Protein AF-A0A5J4LNG8-F1 (afdb_monomer_lite)

Organism: NCBI:txid285578

InterPro domains:
  IPR032716 Biotin-dependent acetyl-/propionyl-coenzyme A carboxylase epsilon subunit [PF13822] (30-86)

pLDDT: mean 73.75, std 14.07, range [43.5, 97.12]

Foldseek 3Di:
DDDDDDDDDDDPPPDPPPPPVVVVCVVVDDDDPDDDDDPVRVVVVVVVVVVVVPDDDDDDPCDPPPPDDCPDPQVPDDHDPDDCPVVD

Structure (mmCIF, N/CA/C/O backbone):
data_AF-A0A5J4LNG8-F1
#
_entry.id   AF-A0A5J4LNG8-F1
#
loop_
_atom_site.group_PDB
_atom_site.id
_atom_site.type_symbol
_atom_site.label_atom_id
_atom_site.label_alt_id
_atom_site.label_comp_id
_atom_site.label_asym_id
_atom_site.label_entity_id
_atom_site.label_seq_id
_atom_site.pdbx_PDB_ins_code
_atom_site.Cartn_x
_atom_site.Cartn_y
_atom_site.Cartn_z
_atom_site.occupancy
_atom_site.B_iso_or_equiv
_atom_site.auth_seq_id
_atom_site.auth_comp_id
_atom_site.auth_asym_id
_atom_site.auth_atom_id
_atom_site.pdbx_PDB_model_num
ATOM 1 N N . MET A 1 1 ? -39.478 51.819 -28.509 1.00 48.03 1 MET A N 1
ATOM 2 C CA . MET A 1 1 ? -38.917 50.790 -29.416 1.00 48.03 1 MET A CA 1
ATOM 3 C C . MET A 1 1 ? -37.559 51.316 -29.858 1.00 48.03 1 MET A C 1
ATOM 5 O O . MET A 1 1 ? -37.552 52.399 -30.409 1.00 48.03 1 MET A O 1
ATOM 9 N N . THR A 1 2 ? -36.387 50.750 -29.567 1.00 43.50 2 THR A N 1
ATOM 10 C CA . THR A 1 2 ? -36.007 49.375 -29.212 1.00 43.50 2 THR A CA 1
ATOM 11 C C . THR A 1 2 ? -34.594 49.413 -28.589 1.00 43.50 2 THR A C 1
ATOM 13 O O . THR A 1 2 ? -33.700 50.010 -29.170 1.00 43.50 2 THR A O 1
ATOM 16 N N . THR A 1 3 ? -34.473 48.814 -27.398 1.00 62.94 3 THR A N 1
ATOM 17 C CA . THR A 1 3 ? -33.380 47.999 -26.805 1.00 62.94 3 THR A CA 1
ATOM 18 C C . THR A 1 3 ? -31.902 48.469 -26.791 1.00 62.94 3 THR A C 1
ATOM 20 O O . THR A 1 3 ? -31.339 48.742 -27.846 1.00 62.94 3 THR A O 1
ATOM 23 N N . PRO A 1 4 ? -31.208 48.425 -25.624 1.00 64.81 4 PRO A N 1
ATOM 24 C CA . PRO A 1 4 ? -29.747 48.539 -25.536 1.00 64.81 4 PRO A CA 1
ATOM 25 C C . PRO A 1 4 ? -29.024 47.203 -25.812 1.00 64.81 4 PRO A C 1
ATOM 27 O O . PRO A 1 4 ? -29.508 46.126 -25.463 1.00 64.81 4 PRO A O 1
ATOM 30 N N . ALA A 1 5 ? -27.844 47.290 -26.433 1.00 61.28 5 ALA A N 1
ATOM 31 C CA . ALA A 1 5 ? -26.989 46.162 -26.797 1.00 61.28 5 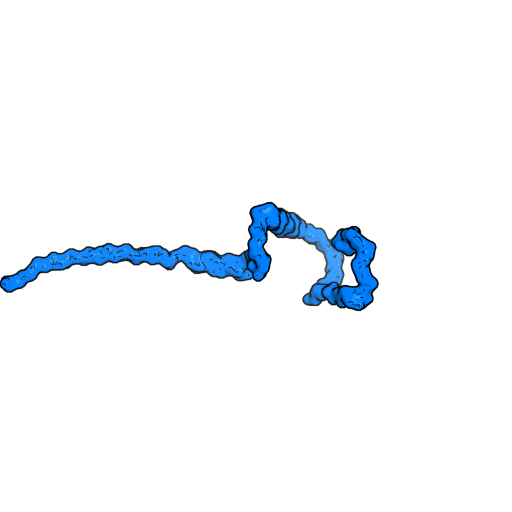ALA A CA 1
ATOM 32 C C . ALA A 1 5 ? -26.366 45.471 -25.566 1.00 61.28 5 ALA A C 1
ATOM 34 O O . ALA A 1 5 ? -25.820 46.116 -24.672 1.00 61.28 5 ALA A O 1
ATOM 35 N N . SER A 1 6 ? -26.465 44.142 -25.553 1.00 66.06 6 SER A N 1
ATOM 36 C CA . SER A 1 6 ? -25.986 43.233 -24.510 1.00 66.06 6 SER A CA 1
ATOM 37 C C . SER A 1 6 ? -24.486 42.952 -24.672 1.00 66.06 6 SER A C 1
ATOM 39 O O . SER A 1 6 ? -24.035 42.601 -25.762 1.00 66.06 6 SER A O 1
ATOM 41 N N . ALA A 1 7 ? -23.714 43.118 -23.595 1.00 68.88 7 ALA A N 1
ATOM 42 C CA . ALA A 1 7 ? -22.303 42.742 -23.530 1.00 68.88 7 ALA A CA 1
ATOM 43 C C . ALA A 1 7 ? -22.153 41.217 -23.342 1.00 68.88 7 ALA A C 1
ATOM 45 O O . ALA A 1 7 ? -22.936 40.625 -22.595 1.00 68.88 7 ALA A O 1
ATOM 46 N N . PRO A 1 8 ? -21.155 40.559 -23.960 1.00 67.69 8 PRO A N 1
ATOM 47 C CA . PRO A 1 8 ? -20.944 39.130 -23.771 1.00 67.69 8 PRO A CA 1
ATOM 48 C C . PRO A 1 8 ? -20.357 38.842 -22.383 1.00 67.69 8 PRO A C 1
ATOM 50 O O . PRO A 1 8 ? -19.288 39.333 -22.020 1.00 67.69 8 PRO A O 1
ATOM 53 N N . GLY A 1 9 ? -21.071 38.021 -21.611 1.00 58.09 9 GLY A N 1
ATOM 54 C CA . GLY A 1 9 ? -20.592 37.457 -20.356 1.00 58.09 9 GLY A CA 1
ATOM 55 C C . GLY A 1 9 ? -19.482 36.441 -20.612 1.00 58.09 9 GLY A C 1
ATOM 56 O O . GLY A 1 9 ? -19.662 35.478 -21.352 1.00 58.09 9 GLY A O 1
ATOM 57 N N . ILE A 1 10 ? -18.332 36.660 -19.985 1.00 63.16 10 ILE A N 1
ATOM 58 C CA . ILE A 1 10 ? -17.232 35.701 -19.942 1.00 63.16 10 ILE A CA 1
ATOM 59 C C . ILE A 1 10 ? -17.575 34.710 -18.825 1.00 63.16 10 ILE A C 1
ATOM 61 O O . ILE A 1 10 ? -17.496 35.053 -17.647 1.00 63.16 10 ILE A O 1
ATOM 65 N N . THR A 1 11 ? -18.003 33.496 -19.162 1.00 67.56 11 THR A N 1
ATOM 66 C CA . THR A 1 11 ? -18.074 32.413 -18.172 1.00 67.56 11 THR A CA 1
ATOM 67 C C . THR A 1 11 ? -16.669 31.846 -17.962 1.00 67.56 11 THR A C 1
ATOM 69 O O . THR A 1 11 ? -16.044 31.458 -18.952 1.00 67.56 11 THR A O 1
ATOM 72 N N . PRO A 1 12 ? -16.155 31.744 -16.725 1.00 60.50 12 PRO A N 1
ATOM 73 C CA . PRO A 1 12 ? -14.942 30.983 -16.470 1.00 60.50 12 PRO A CA 1
ATOM 74 C C . PRO A 1 12 ? -15.253 29.490 -16.647 1.00 60.50 12 PRO A C 1
ATOM 76 O O . PRO A 1 12 ? -15.978 28.896 -15.851 1.00 60.50 12 PRO A O 1
ATOM 79 N N . THR A 1 13 ? -14.722 28.867 -17.698 1.00 60.28 13 THR A N 1
ATOM 80 C CA . THR A 1 13 ? -14.639 27.405 -17.788 1.00 60.28 13 THR A CA 1
ATOM 81 C C . THR A 1 13 ? -13.665 26.932 -16.718 1.00 60.28 13 THR A C 1
ATOM 83 O O . THR A 1 13 ? -12.457 27.133 -16.842 1.00 60.28 13 THR A O 1
ATOM 86 N N . ALA A 1 14 ? -14.195 26.362 -15.637 1.00 59.75 14 ALA A N 1
ATOM 87 C CA . ALA A 1 14 ? -13.391 25.764 -14.586 1.00 59.75 14 ALA A CA 1
ATOM 88 C C . ALA A 1 14 ? -12.541 24.620 -15.162 1.00 59.75 14 ALA A C 1
ATOM 90 O O . ALA A 1 14 ? -13.047 23.668 -15.758 1.00 59.75 14 ALA A O 1
ATOM 91 N N . THR A 1 15 ? -11.236 24.774 -14.974 1.00 59.78 15 THR A N 1
ATOM 92 C CA . THR A 1 15 ? -10.147 23.821 -15.166 1.00 59.78 15 THR A CA 1
ATOM 93 C C . THR A 1 15 ? -10.567 22.370 -14.922 1.00 59.78 15 THR A C 1
ATOM 95 O O . THR A 1 15 ? -10.780 21.957 -13.786 1.00 59.78 15 THR A O 1
ATOM 98 N N . THR A 1 16 ? -10.626 21.579 -15.993 1.00 60.28 16 THR A N 1
ATOM 99 C CA . THR A 1 16 ? -10.642 20.109 -15.943 1.00 60.28 16 THR A CA 1
ATOM 100 C C . THR A 1 16 ? -9.378 19.623 -16.649 1.00 60.28 16 THR A C 1
ATOM 102 O O . THR A 1 16 ? -9.428 19.178 -17.786 1.00 60.28 16 THR A O 1
ATOM 105 N N . GLU A 1 17 ? -8.213 19.802 -16.027 1.00 56.91 17 GLU A N 1
ATOM 106 C CA . GLU A 1 17 ? -6.934 19.336 -16.601 1.00 56.91 17 GLU A CA 1
ATOM 107 C C . GLU A 1 17 ? -6.132 18.455 -15.625 1.00 56.91 17 GLU A C 1
ATOM 109 O O . GLU A 1 17 ? -5.174 17.792 -16.006 1.00 56.91 17 GLU A O 1
ATOM 114 N N . THR A 1 18 ? -6.563 18.347 -14.366 1.00 58.03 18 THR A N 1
ATOM 115 C CA . THR A 1 18 ? -5.825 17.631 -13.314 1.00 58.03 18 THR A CA 1
ATOM 116 C C . THR A 1 18 ? -6.213 16.160 -13.115 1.00 58.03 18 THR A C 1
ATOM 118 O O . THR A 1 18 ? -5.539 15.464 -12.357 1.00 58.03 18 THR A O 1
ATOM 121 N N . ASP A 1 19 ? -7.245 15.638 -13.786 1.00 59.31 19 ASP A N 1
ATOM 122 C CA . ASP A 1 19 ? -7.768 14.289 -13.485 1.00 59.31 19 ASP A CA 1
ATOM 123 C C . ASP A 1 19 ? -7.065 13.146 -14.255 1.00 59.31 19 ASP A C 1
ATOM 125 O O . ASP A 1 19 ? -6.992 11.999 -13.797 1.00 59.31 19 ASP A O 1
ATOM 129 N N . THR A 1 20 ? -6.451 13.451 -15.404 1.00 63.50 20 THR A N 1
ATOM 130 C CA . THR A 1 20 ? -5.804 12.436 -16.255 1.00 63.50 20 THR A CA 1
ATOM 131 C C . THR A 1 20 ? -4.510 11.901 -15.636 1.00 63.50 20 THR A C 1
ATOM 133 O O . THR A 1 20 ? -4.254 10.697 -15.667 1.00 63.50 20 THR A O 1
ATOM 136 N N . VAL A 1 21 ? -3.715 12.768 -14.997 1.00 61.00 21 VAL A N 1
ATOM 137 C CA . VAL A 1 21 ? -2.431 12.384 -14.374 1.00 61.00 21 VAL A CA 1
ATOM 138 C C . VAL A 1 21 ? -2.642 11.528 -13.116 1.00 61.00 21 VAL A C 1
ATOM 140 O O . VAL A 1 21 ? -1.890 10.590 -12.865 1.00 61.00 21 VAL A O 1
ATOM 143 N N . ASN A 1 22 ? -3.721 11.787 -12.369 1.00 62.09 22 ASN A N 1
ATOM 144 C CA . ASN A 1 22 ? -4.089 11.043 -11.160 1.00 62.09 22 ASN A CA 1
ATOM 145 C C . ASN A 1 22 ? -4.542 9.601 -11.473 1.00 62.09 22 ASN A C 1
ATOM 147 O O . ASN A 1 22 ? -4.336 8.670 -10.697 1.00 62.09 22 ASN A O 1
ATOM 151 N N . THR A 1 23 ? -5.131 9.378 -12.650 1.00 61.25 23 THR A N 1
ATOM 152 C CA . THR A 1 23 ? -5.632 8.055 -13.051 1.00 61.25 23 THR A CA 1
ATOM 153 C C . THR A 1 23 ? -4.523 7.124 -13.540 1.00 61.25 23 THR A C 1
ATOM 155 O O . THR A 1 23 ? -4.569 5.932 -13.245 1.00 61.25 23 THR A O 1
ATOM 158 N N . ALA A 1 24 ? -3.482 7.655 -14.187 1.00 58.84 24 ALA A N 1
ATOM 159 C CA . ALA A 1 24 ? -2.319 6.865 -14.597 1.00 58.84 24 ALA A CA 1
ATOM 160 C C . ALA A 1 24 ? -1.492 6.343 -13.403 1.00 58.84 24 ALA A C 1
ATOM 162 O O . ALA A 1 24 ? -0.880 5.285 -13.499 1.00 58.84 24 ALA A O 1
ATOM 163 N N . HIS A 1 25 ? -1.502 7.041 -12.260 1.00 57.22 25 HIS A N 1
ATOM 164 C CA . HIS A 1 25 ? -0.816 6.587 -11.042 1.00 57.22 25 HIS A CA 1
ATOM 165 C C . HIS A 1 25 ? -1.630 5.557 -10.237 1.00 57.22 25 HIS A C 1
ATOM 167 O O . HIS A 1 25 ? -1.067 4.807 -9.441 1.00 57.22 25 HIS A O 1
ATOM 173 N N . ARG A 1 26 ? -2.954 5.473 -10.458 1.00 54.78 26 ARG A N 1
ATOM 174 C CA . ARG A 1 26 ? -3.843 4.521 -9.764 1.00 54.78 26 ARG A CA 1
ATOM 175 C C . ARG A 1 26 ? -3.562 3.057 -10.095 1.00 54.78 26 ARG A C 1
ATOM 177 O O . ARG A 1 26 ? -3.963 2.194 -9.323 1.00 54.78 26 ARG A O 1
ATOM 184 N N . THR A 1 27 ? -2.906 2.765 -11.215 1.00 58.91 27 THR A N 1
ATOM 185 C CA . THR A 1 27 ? -2.574 1.382 -11.584 1.00 58.91 27 THR A CA 1
ATOM 186 C C . THR A 1 27 ? -1.339 0.840 -10.864 1.00 58.91 27 THR A C 1
ATOM 188 O O . THR A 1 27 ? -1.179 -0.373 -10.832 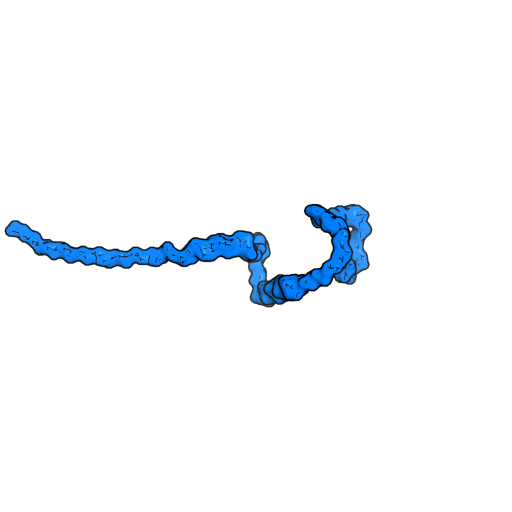1.00 58.91 27 THR A O 1
ATOM 191 N N . ASP A 1 28 ? -0.512 1.705 -10.262 1.00 69.19 28 ASP A N 1
ATOM 192 C CA . ASP A 1 28 ? 0.735 1.325 -9.568 1.00 69.19 28 ASP A CA 1
ATOM 193 C C . ASP A 1 28 ? 0.762 1.739 -8.080 1.00 69.19 28 ASP A C 1
ATOM 195 O O . ASP A 1 28 ? 1.770 1.567 -7.392 1.00 69.19 28 ASP A O 1
ATOM 199 N N . SER A 1 29 ? -0.338 2.289 -7.553 1.00 78.81 29 SER A N 1
ATOM 200 C CA . SER A 1 29 ? -0.430 2.721 -6.156 1.00 78.81 29 SER A CA 1
ATOM 201 C C . SER A 1 29 ? -0.946 1.621 -5.220 1.00 78.81 29 SER A C 1
ATOM 203 O O . SER A 1 29 ? -1.728 0.745 -5.593 1.00 78.81 29 SER A O 1
ATOM 205 N N . ILE A 1 30 ? -0.493 1.656 -3.962 1.00 85.44 30 ILE A N 1
ATOM 206 C CA . ILE A 1 30 ? -0.878 0.684 -2.930 1.00 85.44 30 ILE A CA 1
ATOM 207 C C . ILE A 1 30 ? -2.227 1.072 -2.325 1.00 85.44 30 ILE A C 1
ATOM 209 O O . ILE A 1 30 ? -2.429 2.219 -1.927 1.00 85.44 30 ILE A O 1
ATOM 213 N N . ARG A 1 31 ? -3.134 0.095 -2.200 1.00 89.38 31 ARG A N 1
ATOM 214 C CA . ARG A 1 31 ? -4.470 0.270 -1.620 1.00 89.38 31 ARG A CA 1
ATOM 215 C C . ARG A 1 31 ? -4.617 -0.455 -0.285 1.00 89.38 31 ARG A C 1
ATOM 217 O O . ARG A 1 31 ? -4.227 -1.611 -0.142 1.00 89.38 31 ARG A O 1
ATOM 224 N N . VAL A 1 32 ? -5.253 0.217 0.673 1.00 92.00 32 VAL A N 1
ATOM 225 C CA . VAL A 1 32 ? -5.689 -0.381 1.939 1.00 92.00 32 VAL A CA 1
ATOM 226 C C . VAL A 1 32 ? -7.102 -0.931 1.756 1.00 92.00 32 VAL A C 1
ATOM 228 O O . VAL A 1 32 ? -8.043 -0.178 1.523 1.00 92.00 32 VAL A O 1
ATOM 231 N N . GLU A 1 33 ? -7.261 -2.251 1.843 1.00 92.69 33 GLU A N 1
ATOM 232 C CA . GLU A 1 33 ? -8.562 -2.910 1.638 1.00 92.69 33 GLU A CA 1
ATOM 233 C C . GLU A 1 33 ? -9.452 -2.887 2.890 1.00 92.69 33 GLU A C 1
ATOM 235 O O . GLU A 1 33 ? -10.677 -2.953 2.790 1.00 92.69 33 GLU A O 1
ATOM 240 N N . LYS A 1 34 ? -8.852 -2.820 4.084 1.00 89.81 34 LYS A N 1
ATOM 241 C CA . LYS A 1 34 ? -9.564 -2.806 5.368 1.00 89.81 34 LYS A CA 1
ATOM 242 C C . LYS A 1 34 ? -8.834 -1.929 6.379 1.00 89.81 34 LYS A C 1
ATOM 244 O O . LYS A 1 34 ? -7.611 -1.973 6.451 1.00 89.81 34 LYS A O 1
ATOM 249 N N . GLY A 1 35 ? -9.597 -1.215 7.207 1.00 94.56 35 GLY A N 1
ATOM 250 C CA . GLY A 1 35 ? -9.045 -0.307 8.215 1.00 94.56 35 GLY A CA 1
ATOM 251 C C . GLY A 1 35 ? -8.440 0.954 7.599 1.00 94.56 35 GLY A C 1
ATOM 252 O O . GLY A 1 35 ? -8.754 1.306 6.463 1.00 94.56 35 GLY A O 1
ATOM 253 N N . GLN A 1 36 ? -7.605 1.647 8.367 1.00 93.50 36 GLN A N 1
ATOM 254 C CA . GLN A 1 36 ? -6.806 2.790 7.925 1.00 93.50 36 GLN A CA 1
ATOM 255 C C . GLN A 1 36 ? -5.363 2.532 8.352 1.00 93.50 36 GLN A C 1
ATOM 257 O O . GLN A 1 36 ? -5.146 2.050 9.461 1.00 93.50 36 GLN A O 1
ATOM 262 N N . ALA A 1 37 ? -4.402 2.826 7.479 1.00 93.31 37 ALA A N 1
ATOM 263 C CA . ALA A 1 37 ? -2.993 2.758 7.841 1.00 93.31 37 ALA A CA 1
ATOM 264 C C . ALA A 1 37 ? -2.614 4.026 8.610 1.00 93.31 37 ALA A C 1
ATOM 266 O O . ALA A 1 37 ? -2.934 5.134 8.174 1.00 93.31 37 ALA A O 1
ATOM 267 N N . SER A 1 38 ? -1.937 3.862 9.741 1.00 96.12 38 SER A N 1
ATOM 268 C CA . SER A 1 38 ? -1.305 4.981 10.435 1.00 96.12 38 SER A CA 1
ATOM 269 C C . SER A 1 38 ? -0.144 5.556 9.613 1.00 96.12 38 SER A C 1
ATOM 271 O O . SER A 1 38 ? 0.390 4.911 8.705 1.00 96.12 38 SER A O 1
ATOM 273 N N . GLU A 1 39 ? 0.278 6.777 9.942 1.00 95.88 39 GLU A N 1
ATOM 274 C CA . GLU A 1 39 ? 1.439 7.408 9.300 1.00 95.88 39 GLU A CA 1
ATOM 275 C C . GLU A 1 39 ? 2.717 6.578 9.484 1.00 95.88 39 GLU A C 1
ATOM 277 O O . GLU A 1 39 ? 3.510 6.446 8.552 1.00 95.88 39 GLU A O 1
ATOM 282 N N . GLU A 1 40 ? 2.888 5.959 10.657 1.00 97.12 40 GLU A N 1
ATOM 283 C CA . GLU A 1 40 ? 4.026 5.085 10.955 1.00 97.12 40 GLU A CA 1
ATOM 284 C C . GLU A 1 40 ? 4.030 3.833 10.066 1.00 97.12 40 GLU A C 1
ATOM 286 O O . GLU A 1 40 ? 5.064 3.470 9.504 1.00 97.12 40 GLU A O 1
ATOM 291 N N . GLU A 1 41 ? 2.872 3.204 9.862 1.00 96.12 41 GLU A N 1
ATOM 292 C CA . GLU A 1 41 ? 2.748 2.036 8.983 1.00 96.12 41 GLU A CA 1
ATOM 293 C C . GLU A 1 41 ? 3.018 2.387 7.513 1.00 96.12 41 GLU A C 1
ATOM 295 O O . GLU A 1 41 ? 3.697 1.633 6.810 1.00 96.12 41 GLU A O 1
ATOM 300 N N . LEU A 1 42 ? 2.543 3.547 7.045 1.00 94.81 42 LEU A N 1
ATOM 301 C CA . LEU A 1 42 ? 2.835 4.046 5.696 1.00 94.81 42 LEU A CA 1
ATOM 302 C C . LEU A 1 42 ? 4.329 4.344 5.511 1.00 94.81 42 LEU A C 1
ATOM 304 O O . LEU A 1 42 ? 4.909 3.990 4.477 1.00 94.81 42 LEU A O 1
ATOM 308 N N . ALA A 1 43 ? 4.967 4.953 6.513 1.00 95.62 43 ALA A N 1
ATOM 309 C CA . ALA A 1 43 ? 6.403 5.213 6.507 1.00 95.62 43 ALA A CA 1
ATOM 310 C C . ALA A 1 43 ? 7.205 3.904 6.468 1.00 95.62 43 ALA A C 1
ATOM 312 O O . ALA A 1 43 ? 8.113 3.759 5.645 1.00 95.62 43 ALA A O 1
ATOM 313 N N . ALA A 1 44 ? 6.832 2.921 7.292 1.00 96.50 44 ALA A N 1
ATOM 314 C CA . ALA A 1 44 ? 7.465 1.607 7.317 1.00 96.50 44 ALA A CA 1
ATOM 315 C C . ALA A 1 44 ? 7.336 0.887 5.966 1.00 96.50 44 ALA A C 1
ATOM 317 O O . ALA A 1 44 ? 8.325 0.375 5.434 1.00 96.50 44 ALA A O 1
ATOM 318 N N . LEU A 1 45 ? 6.140 0.890 5.371 1.00 94.81 45 LEU A N 1
ATOM 319 C CA . LEU A 1 45 ? 5.904 0.271 4.069 1.00 94.81 45 LEU A CA 1
ATOM 320 C C . LEU A 1 45 ? 6.747 0.932 2.972 1.00 94.81 45 LEU A C 1
ATOM 322 O O . LEU A 1 45 ? 7.395 0.241 2.185 1.00 94.81 45 LEU A O 1
ATOM 326 N N . THR A 1 46 ? 6.801 2.264 2.966 1.00 94.44 46 THR A N 1
ATOM 327 C CA . THR A 1 46 ? 7.627 3.036 2.027 1.00 94.44 46 THR A CA 1
ATOM 328 C C . THR A 1 46 ? 9.110 2.702 2.190 1.00 94.44 46 THR A C 1
ATOM 330 O O . THR A 1 46 ? 9.790 2.427 1.201 1.00 94.44 46 THR A O 1
ATOM 333 N N . ALA A 1 47 ? 9.613 2.646 3.427 1.00 96.50 47 ALA A N 1
ATOM 334 C CA . ALA A 1 47 ? 11.002 2.294 3.713 1.00 96.50 47 ALA A CA 1
ATOM 335 C C . ALA A 1 47 ? 11.361 0.892 3.198 1.00 96.50 47 ALA A C 1
ATOM 337 O O . ALA A 1 47 ? 12.410 0.709 2.577 1.00 96.50 47 ALA A O 1
ATOM 338 N N . VAL A 1 48 ? 10.476 -0.092 3.389 1.00 95.25 48 VAL A N 1
ATOM 339 C CA . VAL A 1 48 ? 10.675 -1.453 2.870 1.00 95.25 48 VAL A CA 1
ATOM 340 C C . VAL A 1 48 ? 10.721 -1.458 1.344 1.00 95.25 48 VAL A C 1
ATOM 342 O O . VAL A 1 48 ? 11.596 -2.102 0.765 1.00 95.25 48 VAL A O 1
ATOM 345 N N . LEU A 1 49 ? 9.812 -0.748 0.676 1.00 93.19 49 LEU A N 1
ATOM 346 C CA . LEU A 1 49 ? 9.784 -0.688 -0.788 1.00 93.19 49 LEU A CA 1
ATOM 347 C C . LEU A 1 49 ? 11.046 -0.039 -1.351 1.00 93.19 49 LEU A C 1
ATOM 349 O O . LEU A 1 49 ? 11.643 -0.585 -2.278 1.00 93.19 49 LEU A O 1
ATOM 353 N N . LEU A 1 50 ? 11.505 1.058 -0.745 1.00 94.81 50 LEU A N 1
ATOM 354 C CA . LEU A 1 50 ? 12.766 1.701 -1.111 1.00 94.81 50 LEU A CA 1
ATOM 355 C C . LEU A 1 50 ? 13.962 0.772 -0.886 1.00 94.81 50 LEU A C 1
ATOM 357 O O . LEU A 1 50 ? 14.807 0.640 -1.769 1.00 94.81 50 LEU A O 1
ATOM 361 N N . ALA A 1 51 ? 14.016 0.069 0.248 1.00 94.19 51 ALA A N 1
ATOM 362 C CA . ALA A 1 51 ? 15.075 -0.897 0.524 1.00 94.19 51 ALA A CA 1
ATOM 363 C C . ALA A 1 51 ? 15.095 -2.039 -0.506 1.00 94.19 51 ALA A C 1
ATOM 365 O O . ALA A 1 51 ? 16.165 -2.439 -0.965 1.00 94.19 51 ALA A O 1
ATOM 366 N N . ARG A 1 52 ? 13.923 -2.543 -0.917 1.00 88.50 52 ARG A N 1
ATOM 367 C CA . ARG A 1 52 ? 13.820 -3.577 -1.961 1.00 88.50 52 ARG A CA 1
ATOM 368 C C . ARG A 1 52 ? 14.216 -3.053 -3.336 1.00 88.50 52 ARG A C 1
ATOM 370 O O . ARG A 1 52 ? 14.905 -3.767 -4.053 1.00 88.50 52 ARG A O 1
ATOM 377 N N . ALA A 1 53 ? 13.812 -1.835 -3.690 1.00 88.31 53 ALA A N 1
ATOM 378 C CA . ALA A 1 53 ? 14.192 -1.205 -4.951 1.00 88.31 53 ALA A CA 1
ATOM 379 C C . ALA A 1 53 ? 15.707 -0.950 -5.026 1.00 88.31 53 ALA A C 1
ATOM 381 O O . ALA A 1 53 ? 16.320 -1.151 -6.072 1.00 88.31 53 ALA A O 1
ATOM 382 N N . ALA A 1 54 ? 16.322 -0.565 -3.904 1.00 90.25 54 ALA A N 1
ATOM 383 C CA . ALA A 1 54 ? 17.768 -0.397 -3.789 1.00 90.25 54 ALA A CA 1
ATOM 384 C C . ALA A 1 54 ? 18.528 -1.735 -3.818 1.00 90.25 54 ALA A C 1
ATOM 386 O O . ALA A 1 54 ? 19.696 -1.784 -4.213 1.00 90.25 54 ALA A O 1
ATOM 387 N N . HIS A 1 55 ? 17.889 -2.835 -3.412 1.00 86.19 55 HIS A N 1
ATOM 388 C CA . HIS A 1 55 ? 18.504 -4.154 -3.413 1.00 86.19 55 HIS A CA 1
ATOM 389 C C . HIS A 1 55 ? 18.534 -4.747 -4.827 1.00 86.19 55 HIS A C 1
ATOM 391 O O . HIS A 1 55 ? 17.605 -5.424 -5.265 1.00 86.19 55 HIS A O 1
ATOM 397 N N . ARG A 1 56 ? 19.641 -4.538 -5.544 1.00 73.81 56 ARG A N 1
ATOM 398 C CA . ARG A 1 56 ? 19.918 -5.231 -6.806 1.00 73.81 56 ARG A CA 1
ATOM 399 C C . ARG A 1 56 ? 20.472 -6.627 -6.498 1.00 73.81 56 ARG A C 1
ATOM 401 O O . ARG A 1 56 ? 21.601 -6.714 -6.012 1.00 73.81 56 ARG A O 1
ATOM 408 N N . PRO A 1 57 ? 19.741 -7.722 -6.773 1.00 65.88 57 PRO A N 1
ATOM 409 C CA . PRO A 1 57 ? 20.299 -9.051 -6.588 1.00 65.88 57 PRO A CA 1
ATOM 410 C C . PRO A 1 57 ? 21.513 -9.211 -7.509 1.00 65.88 57 PRO A C 1
ATOM 412 O O . PRO A 1 57 ? 21.407 -9.058 -8.729 1.00 65.88 57 PRO A O 1
ATOM 415 N N . THR A 1 58 ? 22.675 -9.508 -6.922 1.00 66.69 58 THR A N 1
ATOM 416 C CA . THR A 1 58 ? 23.819 -10.032 -7.678 1.00 66.69 58 THR A CA 1
ATOM 417 C C . THR A 1 58 ? 23.332 -11.264 -8.429 1.00 66.69 58 THR A C 1
ATOM 419 O O . THR A 1 58 ? 22.569 -12.050 -7.863 1.00 66.69 58 THR A O 1
ATOM 422 N N . ALA A 1 59 ? 23.724 -11.411 -9.696 1.00 64.06 59 ALA A N 1
ATOM 423 C CA . ALA A 1 59 ? 23.325 -12.527 -10.544 1.00 64.06 59 ALA A CA 1
ATOM 424 C C . ALA A 1 59 ? 23.782 -13.859 -9.921 1.00 64.06 59 ALA A C 1
ATOM 426 O O . ALA A 1 59 ? 24.867 -14.363 -10.194 1.00 64.06 59 ALA A O 1
ATOM 427 N N . ALA A 1 60 ? 22.959 -14.414 -9.035 1.00 64.88 60 ALA A N 1
ATOM 428 C CA . ALA A 1 60 ? 23.067 -15.789 -8.598 1.00 64.88 60 ALA A CA 1
ATOM 429 C C . ALA A 1 60 ? 22.726 -16.679 -9.803 1.00 64.88 60 ALA A C 1
ATOM 431 O O . ALA A 1 60 ? 21.883 -16.284 -10.619 1.00 64.88 60 ALA A O 1
ATOM 432 N N . PRO A 1 61 ? 23.356 -17.861 -9.945 1.00 63.41 61 PRO A N 1
ATOM 433 C CA . PRO A 1 61 ? 23.041 -18.777 -11.035 1.00 63.41 61 PRO A CA 1
ATOM 434 C C . PRO A 1 61 ? 21.528 -18.979 -11.088 1.00 63.41 61 PRO A C 1
ATOM 436 O O . PRO A 1 61 ? 20.907 -19.212 -10.048 1.00 63.41 61 PRO A O 1
ATOM 439 N N . ALA A 1 62 ? 20.957 -18.823 -12.286 1.00 62.00 62 ALA A N 1
ATOM 440 C CA . ALA A 1 62 ? 19.523 -18.844 -12.537 1.00 62.00 62 ALA A CA 1
ATOM 441 C C . ALA A 1 62 ? 18.917 -20.153 -12.018 1.00 62.00 62 ALA A C 1
ATOM 443 O O . ALA A 1 62 ? 18.852 -21.168 -12.710 1.00 62.00 62 ALA A O 1
ATOM 444 N N . ARG A 1 63 ? 18.484 -20.146 -10.758 1.00 65.12 63 ARG A N 1
ATOM 445 C CA . ARG A 1 63 ? 17.630 -21.192 -10.221 1.00 65.12 63 ARG A CA 1
ATOM 446 C C . ARG A 1 63 ? 16.311 -21.039 -10.974 1.00 65.12 63 ARG A C 1
ATOM 448 O O . ARG A 1 63 ? 15.833 -19.907 -11.039 1.00 65.12 63 ARG A O 1
ATOM 455 N N . PRO A 1 64 ? 15.742 -22.107 -11.563 1.00 66.81 64 PRO A N 1
ATOM 456 C CA . PRO A 1 64 ? 14.513 -21.995 -12.337 1.00 66.81 64 PRO A CA 1
ATOM 457 C C . PRO A 1 64 ? 13.489 -21.218 -11.514 1.00 66.81 64 PRO A C 1
ATOM 459 O O . PRO A 1 64 ? 13.127 -21.636 -10.409 1.00 66.81 64 PRO A O 1
ATOM 462 N N . HIS A 1 65 ? 13.121 -20.036 -12.015 1.00 62.28 65 HIS A N 1
ATOM 463 C CA . HIS A 1 65 ? 12.152 -19.170 -11.369 1.00 62.28 65 HIS A CA 1
ATOM 464 C C . HIS A 1 65 ? 10.871 -19.985 -11.263 1.00 62.28 65 HIS A C 1
ATOM 466 O O . HIS A 1 65 ? 10.271 -20.332 -12.279 1.00 62.28 65 HIS A O 1
ATOM 472 N N . ALA A 1 66 ? 10.486 -20.359 -10.043 1.00 63.78 66 ALA A N 1
ATOM 473 C CA . ALA A 1 66 ? 9.204 -21.002 -9.833 1.00 63.78 66 ALA A CA 1
ATOM 474 C C . ALA A 1 66 ? 8.137 -20.001 -10.290 1.00 63.78 66 ALA A C 1
ATOM 476 O O . ALA A 1 66 ? 7.923 -18.979 -9.644 1.00 63.78 66 ALA A O 1
ATOM 477 N N . THR A 1 67 ? 7.520 -20.275 -11.440 1.00 65.38 67 THR A N 1
ATOM 478 C CA . THR A 1 67 ? 6.536 -19.400 -12.100 1.00 65.38 67 THR A CA 1
ATOM 479 C C . THR A 1 67 ? 5.29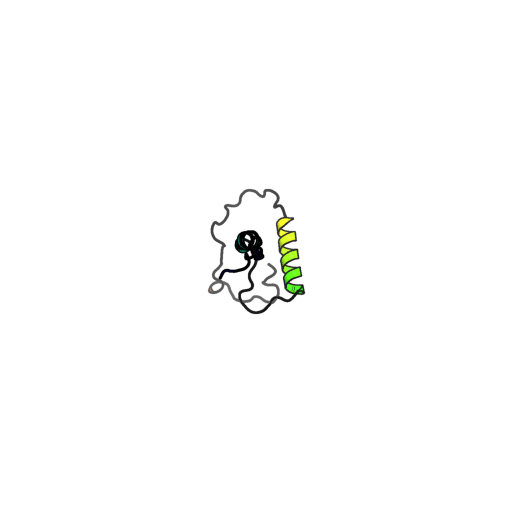0 -19.188 -11.237 1.00 65.38 67 THR A C 1
ATOM 481 O O . THR A 1 67 ? 4.533 -18.249 -11.442 1.00 65.38 67 THR A O 1
ATOM 484 N N . ALA A 1 68 ? 5.107 -20.033 -10.224 1.00 66.38 68 ALA A N 1
ATOM 485 C CA . ALA A 1 68 ? 4.132 -19.864 -9.169 1.00 66.38 68 ALA A CA 1
ATOM 486 C C . ALA A 1 68 ? 4.849 -19.655 -7.834 1.00 66.38 68 ALA A C 1
ATOM 488 O O . ALA A 1 68 ? 5.778 -20.393 -7.481 1.00 66.38 68 ALA A O 1
ATOM 489 N N . ALA A 1 69 ? 4.363 -18.690 -7.054 1.00 64.75 69 ALA A N 1
ATOM 490 C CA . ALA A 1 69 ? 4.687 -18.613 -5.642 1.00 64.75 69 ALA A CA 1
ATOM 491 C C . ALA A 1 69 ? 4.416 -19.991 -5.012 1.00 64.75 69 ALA A C 1
ATOM 493 O O . ALA A 1 69 ? 3.316 -20.533 -5.126 1.00 64.75 69 ALA A O 1
ATOM 494 N N . ARG A 1 70 ? 5.438 -20.593 -4.390 1.00 67.88 70 ARG A N 1
ATOM 495 C CA . ARG A 1 70 ? 5.332 -21.882 -3.685 1.00 67.88 70 ARG A CA 1
ATOM 496 C C . ARG A 1 70 ? 4.584 -21.682 -2.371 1.00 67.88 70 ARG A C 1
ATOM 498 O O . ARG A 1 70 ? 5.151 -21.915 -1.303 1.00 67.88 70 ARG A O 1
ATOM 505 N N . TRP A 1 71 ? 3.329 -21.242 -2.458 1.00 70.62 71 TRP A N 1
ATOM 506 C CA . TRP A 1 71 ? 2.373 -21.292 -1.363 1.00 70.62 71 TRP A CA 1
ATOM 507 C C . TRP A 1 71 ? 2.300 -22.749 -0.930 1.00 70.62 71 TRP A C 1
ATOM 509 O O . TRP A 1 71 ? 1.663 -23.602 -1.547 1.00 70.62 71 TRP A O 1
ATOM 519 N N . ARG A 1 72 ? 3.095 -23.064 0.082 1.00 69.44 72 ARG A N 1
ATOM 520 C CA . ARG A 1 72 ? 3.067 -24.357 0.733 1.00 69.44 72 ARG A CA 1
ATOM 521 C C . ARG A 1 72 ? 1.736 -24.419 1.459 1.00 69.44 72 ARG A C 1
ATOM 523 O O . ARG A 1 72 ? 1.359 -23.465 2.131 1.00 69.44 72 ARG A O 1
ATOM 530 N N . ARG A 1 73 ? 1.017 -25.522 1.273 1.00 74.19 73 ARG A N 1
ATOM 531 C CA . ARG A 1 73 ? -0.194 -25.821 2.035 1.00 74.19 73 ARG A CA 1
ATOM 532 C C . ARG A 1 73 ? 0.179 -25.862 3.509 1.00 74.19 73 ARG A C 1
ATOM 534 O O . ARG A 1 73 ? 0.752 -26.857 3.956 1.00 74.19 73 ARG A O 1
ATOM 541 N N . LEU A 1 74 ? -0.076 -24.773 4.230 1.00 70.62 74 LEU A N 1
ATOM 542 C CA . LEU A 1 74 ? 0.235 -24.682 5.653 1.00 70.62 74 LEU A CA 1
ATOM 543 C C . LEU A 1 74 ? -0.529 -25.752 6.441 1.00 70.62 74 LEU A C 1
ATOM 545 O O . LEU A 1 74 ? -0.009 -26.240 7.433 1.00 70.62 74 LEU A O 1
ATOM 549 N N . GLU A 1 75 ? -1.684 -26.206 5.944 1.00 73.81 75 GLU A N 1
ATO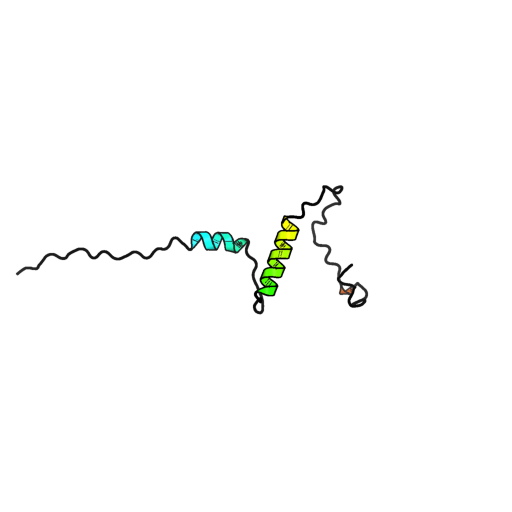M 550 C CA . GLU A 1 75 ? -2.445 -27.324 6.508 1.00 73.81 75 GLU A CA 1
ATOM 551 C C . GLU A 1 75 ? -1.698 -28.673 6.469 1.00 73.81 75 GLU A C 1
ATOM 553 O O . GLU A 1 75 ? -2.087 -29.612 7.157 1.00 73.81 75 GLU A O 1
ATOM 558 N N . ARG A 1 76 ? -0.626 -28.785 5.669 1.00 76.62 76 ARG A N 1
ATOM 559 C CA . ARG A 1 76 ? 0.247 -29.971 5.586 1.00 76.62 76 ARG A CA 1
ATOM 560 C C . ARG A 1 76 ? 1.577 -29.797 6.320 1.00 76.62 76 ARG A C 1
ATOM 562 O O . ARG A 1 76 ? 2.335 -30.761 6.405 1.00 76.62 76 ARG A O 1
ATOM 569 N N . GLN A 1 77 ? 1.886 -28.600 6.817 1.00 71.44 77 GLN A N 1
ATOM 570 C CA . GLN A 1 77 ? 3.007 -28.398 7.731 1.00 71.44 77 GLN A CA 1
ATOM 571 C C . GLN A 1 77 ? 2.512 -28.607 9.161 1.00 71.44 77 GLN A C 1
ATOM 573 O O . GLN A 1 77 ? 1.407 -28.194 9.507 1.00 71.44 77 GLN A O 1
ATOM 578 N N . SER A 1 78 ? 3.333 -29.236 10.006 1.00 68.88 78 SER A N 1
ATOM 579 C CA . SER A 1 78 ? 3.134 -29.141 11.453 1.00 68.88 78 SER A CA 1
ATOM 580 C C . SER A 1 78 ? 3.016 -27.660 11.818 1.00 68.88 78 SER A C 1
ATOM 582 O O . SER A 1 78 ? 3.758 -26.845 11.272 1.00 68.88 78 SER A O 1
ATOM 584 N N . GLY A 1 79 ? 2.017 -27.327 12.638 1.00 73.44 79 GLY A N 1
ATOM 585 C CA . GLY A 1 79 ? 1.569 -25.955 12.871 1.00 73.44 79 GLY A CA 1
ATOM 586 C C . GLY A 1 79 ? 2.624 -25.019 13.470 1.00 73.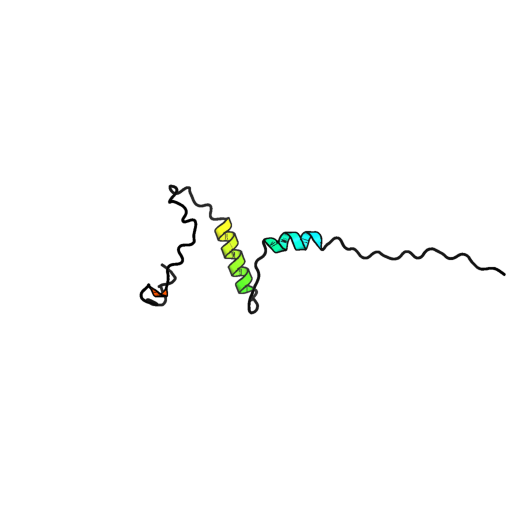44 79 GLY A C 1
ATOM 587 O O . GLY A 1 79 ? 3.819 -25.290 13.487 1.00 73.44 79 GLY A O 1
ATOM 588 N N . PHE A 1 80 ? 2.164 -23.876 13.971 1.00 75.12 80 PHE A N 1
ATOM 589 C CA . PHE A 1 80 ? 3.005 -22.841 14.573 1.00 75.12 80 PHE A CA 1
ATOM 590 C C . PHE A 1 80 ? 4.083 -23.415 15.520 1.00 75.12 80 PHE A C 1
ATOM 592 O O . PHE A 1 80 ? 3.777 -23.939 16.588 1.00 75.12 80 PHE A O 1
ATOM 599 N N . HIS A 1 81 ? 5.356 -23.290 15.124 1.00 76.75 81 HIS A N 1
ATOM 600 C CA . HIS A 1 81 ? 6.520 -23.817 15.853 1.00 76.75 81 HIS A CA 1
ATOM 601 C C . HIS A 1 81 ? 7.097 -22.827 16.887 1.00 76.75 81 HIS A C 1
ATOM 603 O O . HIS A 1 81 ? 8.214 -23.013 17.366 1.00 76.75 81 HIS A O 1
ATOM 609 N N . GLY A 1 82 ? 6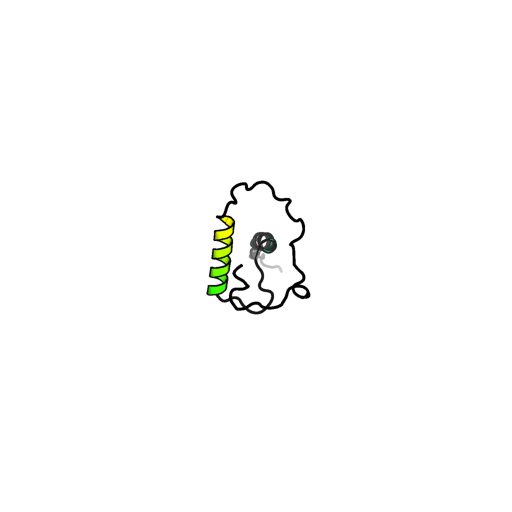.359 -21.762 17.217 1.00 82.75 82 GLY A N 1
ATOM 610 C CA . GLY A 1 82 ? 6.791 -20.699 18.130 1.00 82.75 82 GLY A CA 1
ATOM 611 C C . GLY A 1 82 ? 7.072 -19.364 17.432 1.00 82.75 82 GLY A C 1
ATOM 612 O O . GLY A 1 82 ? 7.087 -19.269 16.203 1.00 82.75 82 GLY A O 1
ATOM 613 N N . ALA A 1 83 ? 7.286 -18.311 18.228 1.00 76.88 83 ALA A N 1
ATOM 614 C CA . ALA A 1 83 ? 7.356 -16.916 17.772 1.00 76.88 83 ALA A CA 1
ATOM 615 C C . ALA A 1 83 ? 8.426 -16.649 16.694 1.00 76.88 83 ALA A C 1
ATOM 617 O O . ALA A 1 83 ? 8.239 -15.793 15.838 1.00 76.88 83 ALA A O 1
ATOM 618 N N . THR A 1 84 ? 9.513 -17.422 16.670 1.00 82.31 84 THR A N 1
ATOM 619 C CA . THR A 1 84 ? 10.611 -17.254 15.698 1.00 82.31 84 THR A CA 1
ATOM 620 C C . THR A 1 84 ? 10.362 -17.969 14.362 1.00 82.31 84 THR A C 1
ATOM 622 O O . THR A 1 84 ? 11.169 -17.864 13.443 1.00 82.31 84 THR A O 1
ATOM 625 N N . SER A 1 85 ? 9.248 -18.693 14.210 1.00 76.38 85 SER A N 1
ATOM 626 C CA . SER A 1 85 ? 8.944 -19.456 12.984 1.00 76.38 85 SER A CA 1
ATOM 627 C C . SER A 1 85 ? 8.726 -18.593 11.732 1.00 76.38 85 SER A C 1
ATOM 629 O O . SER A 1 85 ? 8.815 -19.105 10.622 1.00 76.38 85 SER A O 1
ATOM 631 N N . TRP A 1 86 ? 8.501 -17.289 11.904 1.00 69.00 86 TRP A N 1
ATOM 632 C CA . TRP A 1 86 ? 8.310 -16.307 10.831 1.00 69.00 86 TRP A CA 1
ATOM 633 C C . TRP A 1 86 ? 9.621 -15.698 10.323 1.00 69.00 86 TRP A C 1
ATOM 635 O O . TRP A 1 86 ? 9.640 -15.057 9.277 1.00 69.00 86 TRP A O 1
ATOM 645 N N . GLN A 1 87 ? 10.708 -15.874 11.078 1.00 68.94 87 GLN A N 1
ATOM 646 C CA . GLN A 1 87 ? 12.011 -15.275 10.789 1.00 68.94 87 GLN A CA 1
ATOM 647 C C . GLN A 1 87 ? 12.908 -16.189 9.938 1.00 68.94 87 GLN A C 1
ATOM 649 O O . GLN A 1 87 ? 13.993 -15.781 9.528 1.00 68.94 87 GLN A O 1
ATOM 654 N N . ARG A 1 88 ? 12.484 -17.434 9.705 1.00 57.88 88 ARG A N 1
ATOM 655 C CA . ARG A 1 88 ? 13.249 -18.474 9.012 1.00 57.88 88 ARG A CA 1
ATOM 656 C C . ARG A 1 88 ? 12.620 -18.791 7.657 1.00 57.88 88 ARG A C 1
ATOM 658 O O . ARG A 1 88 ? 13.398 -19.012 6.706 1.00 57.88 88 ARG A O 1
#

Sequence (88 aa):
MTTPASAPGITPTATTETDTVNTAHRTDSIRVEKGQASEEELAALTAVLLARAAHRPTAAPARPHATAARWRRLERQSGFHGATSWQR

Radius of gyration: 28.12 Å; chains: 1; bounding box: 63×81×48 Å

Secondary structure (DSSP, 8-state):
---PPPPPP--------SHHHHHHHTTTS----SS---HHHHHHHHHHHHHHHH------------SS-----GGGS-----GGGG--